Protein AF-A0A2G1BNY6-F1 (afdb_monomer_lite)

InterPro domains:
  IPR002397 Cytochrome P450, B-class [PR00359] (8-23)
  IPR002397 Cytochrome P450, B-class [PR00359] (50-72)
  IPR036396 Cytochrome P450 superfamily [G3DSA:1.10.630.10] (1-100)
  IPR036396 Cytochrome P450 superfamily [SSF48264] (2-99)

Organism: NCBI:txid361581

Foldseek 3Di:
DVVVVCVQQVNDPVCSVLLVVLVCLLVDPPPDPPPDRDPSNVVSVVVNVVVVVVVLVVCLVPPAQHPSVCVNPVDHPDPPPDDDPVRVVVVVCVVVVVPD

Radius of gyration: 16.31 Å; chains: 1; bounding box: 38×22×45 Å

Secondary structure (DSSP, 8-state):
-HHHHHHHTT--HHHHHHHHHHHHHHH--TT--TTPPPHHHHHHHHHHHHHHHHHHHHHHHS--SSHHHHHHHSS-SS---SPPHHHHHHHHHHHHHTT-

Structure (mmCIF, N/CA/C/O backbone):
data_AF-A0A2G1BNY6-F1
#
_entry.id   AF-A0A2G1BNY6-F1
#
loop_
_atom_site.group_PDB
_atom_site.id
_atom_site.type_symbol
_atom_site.label_atom_id
_atom_site.label_alt_id
_atom_site.label_comp_id
_atom_site.label_asym_id
_atom_site.label_entity_id
_atom_site.label_seq_id
_atom_site.pdbx_PDB_ins_code
_atom_site.Cartn_x
_atom_site.Cartn_y
_atom_site.Cartn_z
_atom_site.occupancy
_atom_site.B_iso_or_equiv
_atom_site.auth_seq_id
_atom_site.auth_comp_id
_atom_site.auth_asym_id
_atom_site.auth_atom_id
_atom_site.pdbx_PDB_model_num
ATOM 1 N N . PRO A 1 1 ? 9.755 -7.896 4.017 1.00 58.25 1 PRO A N 1
ATOM 2 C CA . PRO A 1 1 ? 9.539 -6.456 4.324 1.00 58.25 1 PRO A CA 1
ATOM 3 C C . PRO A 1 1 ? 8.354 -5.837 3.560 1.00 58.25 1 PRO A C 1
ATOM 5 O O . PRO A 1 1 ? 7.425 -5.351 4.194 1.00 58.25 1 PRO A O 1
ATOM 8 N N . LEU A 1 2 ? 8.332 -5.917 2.222 1.00 61.25 2 LEU A N 1
ATOM 9 C CA . LEU A 1 2 ? 7.310 -5.262 1.386 1.00 61.25 2 LEU A CA 1
ATOM 10 C C . LEU A 1 2 ? 5.872 -5.767 1.629 1.00 61.25 2 LEU A C 1
ATOM 12 O O . LEU A 1 2 ? 4.935 -4.981 1.629 1.00 61.25 2 LEU A O 1
ATOM 16 N N . LEU A 1 3 ? 5.694 -7.064 1.903 1.00 66.44 3 LEU A N 1
ATOM 17 C CA . LEU A 1 3 ? 4.387 -7.659 2.233 1.00 66.44 3 LEU A CA 1
ATOM 18 C C . LEU A 1 3 ? 3.794 -7.120 3.545 1.00 66.44 3 LEU A C 1
ATOM 20 O O . LEU A 1 3 ? 2.575 -6.989 3.660 1.00 66.44 3 LEU A O 1
ATOM 24 N N . ALA A 1 4 ? 4.650 -6.791 4.518 1.00 70.31 4 ALA A N 1
ATOM 25 C CA . ALA A 1 4 ? 4.225 -6.170 5.770 1.00 70.31 4 ALA A CA 1
ATOM 26 C C . ALA A 1 4 ? 3.760 -4.727 5.522 1.00 70.31 4 ALA A C 1
ATOM 28 O O . ALA A 1 4 ? 2.686 -4.351 5.979 1.00 70.31 4 ALA A O 1
ATOM 29 N N . ILE A 1 5 ? 4.502 -3.967 4.705 1.00 70.12 5 ILE A N 1
ATOM 30 C CA . ILE A 1 5 ? 4.116 -2.610 4.280 1.00 70.12 5 ILE A CA 1
ATOM 31 C C . ILE A 1 5 ? 2.798 -2.647 3.499 1.00 70.12 5 ILE A C 1
ATOM 33 O O . ILE A 1 5 ? 1.888 -1.886 3.797 1.00 70.12 5 ILE A O 1
ATOM 37 N N . ALA A 1 6 ? 2.649 -3.570 2.546 1.00 73.75 6 ALA A N 1
ATOM 38 C CA . ALA A 1 6 ? 1.414 -3.716 1.779 1.00 73.75 6 ALA A CA 1
ATOM 39 C C . ALA A 1 6 ? 0.208 -4.037 2.676 1.00 73.75 6 ALA A C 1
ATOM 41 O O . ALA A 1 6 ? -0.882 -3.526 2.444 1.00 73.75 6 ALA A O 1
ATOM 42 N N . SER A 1 7 ? 0.407 -4.843 3.721 1.00 76.12 7 SER A N 1
ATOM 43 C CA . SER A 1 7 ? -0.644 -5.132 4.702 1.00 76.12 7 SER A CA 1
ATOM 44 C C . SER A 1 7 ? -1.000 -3.895 5.532 1.00 76.12 7 SER A C 1
ATOM 46 O O . SER A 1 7 ? -2.177 -3.609 5.696 1.00 76.12 7 SER A O 1
ATOM 48 N N . LEU A 1 8 ? -0.002 -3.121 5.975 1.00 80.69 8 LEU A N 1
ATOM 49 C CA . LEU A 1 8 ? -0.196 -1.869 6.719 1.00 80.69 8 LEU A CA 1
ATOM 50 C C . LEU A 1 8 ? -0.926 -0.790 5.895 1.00 80.69 8 LEU A C 1
ATOM 52 O O . LEU A 1 8 ? -1.723 -0.020 6.425 1.00 80.69 8 LEU A O 1
ATOM 56 N N . LEU A 1 9 ? -0.671 -0.746 4.586 1.00 81.50 9 LEU A N 1
ATOM 57 C CA . LEU A 1 9 ? -1.365 0.131 3.638 1.00 81.50 9 LEU A CA 1
ATOM 58 C C . LEU A 1 9 ? -2.773 -0.370 3.268 1.00 81.50 9 LEU A C 1
ATOM 60 O O . LEU A 1 9 ? -3.466 0.292 2.502 1.00 81.50 9 LEU A O 1
ATOM 64 N N . GLY A 1 10 ? -3.190 -1.537 3.769 1.00 85.38 10 GLY A N 1
ATOM 65 C CA . GLY A 1 10 ? -4.512 -2.107 3.502 1.00 85.38 10 GLY A CA 1
ATOM 66 C C . GLY A 1 10 ? -4.663 -2.741 2.122 1.00 85.38 10 GLY A C 1
ATOM 67 O O . GLY A 1 10 ? -5.788 -2.960 1.670 1.00 85.38 10 GLY A O 1
ATOM 68 N N . ILE A 1 11 ? 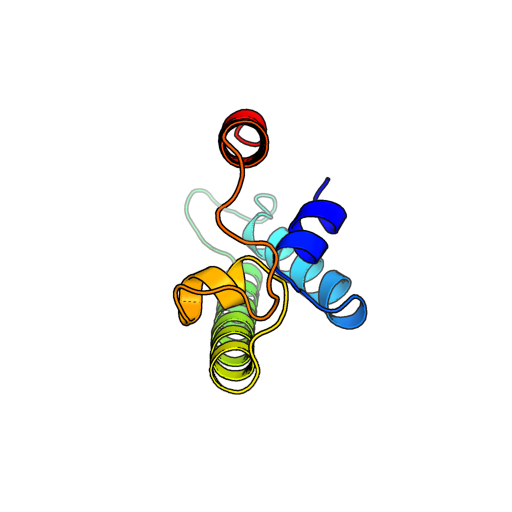-3.556 -3.032 1.434 1.00 87.44 11 ILE A N 1
ATOM 69 C CA . ILE A 1 11 ? -3.569 -3.614 0.090 1.00 87.44 11 ILE A CA 1
ATOM 70 C C . ILE A 1 11 ? -4.024 -5.085 0.167 1.00 87.44 11 ILE A C 1
ATOM 72 O O . ILE A 1 11 ? 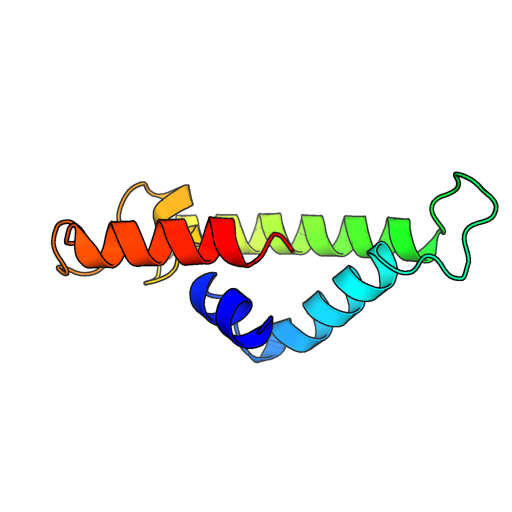-3.386 -5.896 0.869 1.00 87.44 11 ILE A O 1
ATOM 76 N N . PRO A 1 12 ? -5.067 -5.474 -0.594 1.00 87.56 12 PRO A N 1
ATOM 77 C CA . PRO A 1 12 ? -5.569 -6.841 -0.609 1.00 87.56 12 PRO A CA 1
ATOM 78 C C . PRO A 1 12 ? -4.505 -7.845 -1.075 1.00 87.56 12 PRO A C 1
ATOM 80 O O . PRO A 1 12 ? -3.749 -7.535 -1.998 1.00 87.56 12 PRO A O 1
ATOM 83 N N . PRO A 1 13 ? -4.428 -9.058 -0.491 1.00 86.12 13 PRO A N 1
ATOM 84 C CA . PRO A 1 13 ? -3.442 -10.075 -0.866 1.00 86.12 13 PRO A CA 1
ATOM 85 C C . PRO A 1 13 ? -3.359 -10.365 -2.366 1.00 86.12 13 PRO A C 1
ATOM 87 O O . PRO A 1 13 ? -2.254 -10.494 -2.893 1.00 86.12 13 PRO A O 1
ATOM 90 N N . GLN A 1 14 ? -4.504 -10.402 -3.051 1.00 90.06 14 GLN A N 1
ATOM 91 C CA . GLN A 1 14 ? -4.591 -10.652 -4.490 1.00 90.06 14 GLN A CA 1
ATOM 92 C C . GLN A 1 14 ? -3.896 -9.582 -5.349 1.00 90.06 14 GLN A C 1
ATOM 94 O O . GLN A 1 14 ? -3.350 -9.907 -6.400 1.00 90.06 14 GLN A O 1
ATOM 99 N N . ASP A 1 15 ? -3.835 -8.333 -4.881 1.00 90.69 15 ASP A N 1
ATOM 100 C CA . ASP A 1 15 ? -3.292 -7.212 -5.658 1.00 90.69 15 ASP A CA 1
ATOM 101 C C . ASP A 1 15 ? -1.776 -7.052 -5.465 1.00 90.69 15 ASP A C 1
ATOM 103 O O . ASP A 1 15 ? -1.088 -6.403 -6.258 1.00 90.69 15 ASP A O 1
ATOM 107 N N . ARG A 1 16 ? -1.215 -7.685 -4.424 1.00 87.56 16 ARG A N 1
ATOM 108 C CA . ARG A 1 16 ? 0.195 -7.527 -4.026 1.00 87.56 16 ARG A CA 1
ATOM 109 C C . ARG A 1 16 ? 1.167 -7.960 -5.116 1.00 87.56 16 ARG A C 1
ATOM 111 O O . ARG A 1 16 ? 2.175 -7.288 -5.324 1.00 87.56 16 ARG A O 1
ATOM 118 N N . HIS A 1 17 ? 0.869 -9.054 -5.819 1.00 89.06 17 HIS A N 1
ATOM 119 C CA . HIS A 1 17 ? 1.716 -9.545 -6.910 1.00 89.06 17 HIS A CA 1
ATOM 120 C C . HIS A 1 17 ? 1.787 -8.548 -8.070 1.00 89.06 17 HIS A C 1
ATOM 122 O O . HIS A 1 17 ? 2.869 -8.295 -8.599 1.00 89.06 17 HIS A O 1
ATOM 128 N N . GLN A 1 18 ? 0.654 -7.944 -8.428 1.00 89.88 18 GLN A N 1
ATOM 129 C CA . GLN A 1 18 ? 0.586 -6.981 -9.521 1.00 89.88 18 GLN A CA 1
ATOM 130 C C . GLN A 1 18 ? 1.296 -5.669 -9.166 1.00 89.88 18 GLN A C 1
ATOM 132 O O . GLN A 1 18 ? 2.049 -5.129 -9.976 1.00 89.88 18 GLN A O 1
ATOM 137 N N . ILE A 1 19 ? 1.116 -5.188 -7.935 1.00 86.75 19 ILE A N 1
ATOM 138 C CA . ILE A 1 19 ? 1.815 -4.003 -7.428 1.00 86.75 19 ILE A CA 1
ATOM 139 C C . ILE A 1 19 ? 3.324 -4.222 -7.407 1.00 86.75 19 ILE A C 1
ATOM 141 O O . ILE A 1 19 ? 4.078 -3.346 -7.822 1.00 86.75 19 ILE A O 1
ATOM 145 N N . PHE A 1 20 ? 3.770 -5.405 -6.984 1.00 85.38 20 PHE A N 1
ATOM 146 C CA . PHE A 1 20 ? 5.183 -5.759 -7.026 1.00 85.38 20 PHE A CA 1
ATOM 147 C C . PHE A 1 20 ? 5.730 -5.750 -8.457 1.00 85.38 20 PHE A C 1
ATOM 149 O O . PHE A 1 20 ? 6.795 -5.188 -8.696 1.00 85.38 20 PHE A O 1
ATOM 156 N N . ALA A 1 21 ? 4.985 -6.303 -9.418 1.00 87.94 21 ALA A N 1
ATOM 157 C CA . ALA A 1 21 ? 5.379 -6.281 -10.823 1.00 87.94 21 ALA A CA 1
ATOM 158 C C . ALA A 1 21 ? 5.526 -4.847 -11.362 1.00 87.94 21 ALA A C 1
ATOM 160 O O . ALA A 1 21 ? 6.518 -4.548 -12.025 1.00 87.94 21 ALA A O 1
ATOM 161 N N . TRP A 1 22 ? 4.596 -3.942 -11.036 1.00 88.12 22 TRP A N 1
ATOM 162 C CA . TRP A 1 22 ? 4.694 -2.541 -11.451 1.00 88.12 22 TRP A CA 1
ATOM 163 C C . TRP A 1 22 ? 5.855 -1.803 -10.783 1.00 88.12 22 TRP A C 1
ATOM 165 O O . TRP A 1 22 ? 6.591 -1.099 -11.468 1.00 88.12 22 TRP A O 1
ATOM 175 N N . ILE A 1 23 ? 6.054 -1.986 -9.474 1.00 82.88 23 ILE A N 1
ATOM 176 C CA . ILE A 1 23 ? 7.177 -1.382 -8.742 1.00 82.88 23 ILE A CA 1
ATOM 177 C C . ILE A 1 23 ? 8.505 -1.851 -9.335 1.00 82.88 23 ILE A C 1
ATOM 179 O O . ILE A 1 23 ? 9.370 -1.024 -9.605 1.00 82.88 23 ILE A O 1
ATOM 183 N N . ASN A 1 24 ? 8.652 -3.150 -9.601 1.00 83.12 24 ASN A N 1
ATOM 184 C CA . ASN A 1 24 ? 9.864 -3.676 -10.220 1.00 83.12 24 ASN A CA 1
ATOM 185 C C . ASN A 1 24 ? 10.066 -3.113 -11.624 1.00 83.12 24 ASN A C 1
ATOM 187 O O . ASN A 1 24 ? 11.169 -2.696 -11.929 1.00 83.12 24 ASN A O 1
ATOM 191 N N . ALA A 1 25 ? 9.021 -3.026 -12.450 1.00 82.19 25 ALA A N 1
ATOM 192 C CA . ALA A 1 25 ? 9.126 -2.456 -13.794 1.00 82.19 25 ALA A CA 1
ATOM 193 C C . ALA A 1 25 ? 9.486 -0.957 -13.792 1.00 82.19 25 ALA A C 1
ATOM 195 O O . ALA A 1 25 ? 10.144 -0.474 -14.711 1.00 82.19 25 ALA A O 1
ATOM 196 N N . VAL A 1 26 ? 9.067 -0.207 -12.768 1.00 76.88 26 VAL A N 1
ATOM 197 C CA . VAL A 1 26 ? 9.441 1.205 -12.574 1.00 76.88 26 VAL A CA 1
ATOM 198 C C . VAL A 1 26 ? 10.877 1.342 -12.067 1.00 76.88 26 VAL A C 1
ATOM 200 O O . VAL A 1 26 ? 11.601 2.244 -12.489 1.00 76.88 26 VAL A O 1
ATOM 203 N N . LEU A 1 27 ? 11.276 0.472 -11.140 1.00 74.62 27 LEU A N 1
ATOM 204 C CA . LEU A 1 27 ? 12.608 0.463 -10.546 1.00 74.62 27 LEU A CA 1
ATOM 205 C C . LEU A 1 27 ? 13.641 -0.238 -11.422 1.00 74.62 27 LEU A C 1
ATOM 207 O O . LEU A 1 27 ? 14.820 -0.144 -11.109 1.00 74.62 27 LEU A O 1
ATOM 211 N N . ASP A 1 28 ? 13.243 -0.923 -12.492 1.00 69.62 28 ASP A N 1
ATOM 212 C CA . ASP A 1 28 ? 14.186 -1.610 -13.358 1.00 69.62 28 ASP A CA 1
ATOM 213 C C . ASP A 1 28 ? 15.095 -0.587 -14.056 1.00 69.62 28 ASP A C 1
ATOM 215 O O . ASP A 1 28 ? 14.669 0.255 -14.851 1.00 69.62 28 ASP A O 1
ATOM 219 N N . TYR A 1 29 ? 16.373 -0.610 -13.681 1.00 56.97 29 TYR A N 1
ATOM 220 C CA . TYR A 1 29 ? 17.422 0.219 -14.268 1.00 56.97 29 TYR A CA 1
ATOM 221 C C . TYR A 1 29 ? 18.093 -0.477 -15.460 1.00 56.97 29 TYR A C 1
ATOM 223 O O . TYR A 1 29 ? 18.852 0.186 -16.163 1.00 56.97 29 TYR A O 1
ATOM 231 N N . ALA A 1 30 ? 17.835 -1.772 -15.693 1.00 54.75 30 ALA A N 1
ATOM 232 C CA . ALA A 1 30 ? 18.608 -2.592 -16.626 1.00 54.75 30 ALA A CA 1
ATOM 233 C C . ALA A 1 30 ? 18.467 -2.164 -18.098 1.00 54.75 30 ALA A C 1
ATOM 235 O O . ALA A 1 30 ? 19.412 -2.334 -18.860 1.00 54.75 30 ALA A O 1
ATOM 236 N N . ASP A 1 31 ? 17.342 -1.547 -18.473 1.00 51.91 31 ASP A N 1
ATOM 237 C CA . ASP A 1 31 ? 17.073 -1.082 -19.845 1.00 51.91 31 ASP A CA 1
ATOM 238 C C . ASP A 1 31 ? 17.298 0.430 -20.046 1.00 51.91 31 ASP A C 1
ATOM 240 O O . ASP A 1 31 ? 17.001 0.983 -21.108 1.00 51.91 31 ASP A O 1
ATOM 244 N N . ARG A 1 32 ? 17.820 1.142 -19.036 1.00 53.72 32 ARG A N 1
ATOM 245 C CA . ARG A 1 32 ? 18.068 2.584 -19.157 1.00 53.72 32 ARG A CA 1
ATOM 246 C C . ARG A 1 32 ? 19.379 2.851 -19.886 1.00 53.72 32 ARG A C 1
ATOM 248 O O . ARG A 1 32 ? 20.448 2.855 -19.277 1.00 53.72 32 ARG A O 1
ATOM 255 N N . GLN A 1 33 ? 19.290 3.216 -21.166 1.00 55.97 33 GLN A N 1
ATOM 256 C CA . GLN A 1 33 ? 20.253 4.184 -21.692 1.00 55.97 33 GLN A CA 1
ATOM 257 C C . GLN A 1 33 ? 20.143 5.454 -20.837 1.00 55.97 33 GLN A C 1
ATOM 259 O O . GLN A 1 33 ? 19.043 5.866 -20.466 1.00 55.97 33 GLN A O 1
ATOM 264 N N . LEU A 1 34 ? 21.294 5.996 -20.433 1.00 50.75 34 LEU A N 1
ATOM 265 C CA . LEU A 1 34 ? 21.443 7.079 -19.455 1.00 50.75 34 LEU A CA 1
ATOM 266 C C . LEU A 1 34 ? 20.325 8.136 -19.561 1.00 50.75 34 LEU A C 1
ATOM 268 O O . LEU A 1 34 ? 20.344 8.979 -20.450 1.00 50.75 34 LEU A O 1
ATOM 272 N N . GLY A 1 35 ? 19.376 8.105 -18.618 1.00 54.66 35 GLY A N 1
ATOM 273 C CA . GLY A 1 35 ? 18.356 9.145 -18.442 1.00 54.66 35 GLY A CA 1
ATOM 274 C C . GLY A 1 35 ? 16.962 8.864 -19.016 1.00 54.66 35 GLY A C 1
ATOM 275 O O . GLY A 1 35 ? 16.054 9.637 -18.719 1.00 54.66 35 GLY A O 1
ATOM 276 N N . GLU A 1 36 ? 16.740 7.777 -19.759 1.00 58.91 36 GLU A N 1
ATOM 277 C CA . GLU A 1 36 ? 15.425 7.500 -20.360 1.00 58.91 36 GLU A CA 1
ATOM 278 C C . GLU A 1 36 ? 14.586 6.510 -19.536 1.00 58.91 36 GLU A C 1
ATOM 280 O O . GLU A 1 36 ? 15.091 5.551 -18.958 1.00 58.91 36 GLU A O 1
ATOM 285 N N . THR A 1 37 ? 13.277 6.761 -19.448 1.00 64.19 37 THR A N 1
ATOM 286 C CA . THR A 1 37 ? 12.308 5.823 -18.859 1.00 64.19 37 THR A CA 1
ATOM 287 C C . THR A 1 37 ? 11.831 4.886 -19.962 1.00 64.19 37 THR A C 1
ATOM 289 O O . THR A 1 37 ? 11.329 5.367 -20.976 1.00 64.19 37 THR A O 1
ATOM 292 N N . SER A 1 38 ? 11.958 3.567 -19.781 1.00 76.25 38 SER A N 1
ATOM 293 C CA . SER A 1 38 ? 11.462 2.614 -20.782 1.00 76.25 38 SER A CA 1
ATOM 294 C C . SER A 1 38 ? 9.942 2.749 -20.958 1.00 76.25 38 SER A C 1
ATOM 296 O O . SER A 1 38 ? 9.222 3.116 -20.021 1.00 76.25 38 SER A O 1
ATOM 298 N N . GLN A 1 39 ? 9.425 2.408 -22.142 1.00 79.31 39 GLN A N 1
ATOM 299 C CA . GLN A 1 39 ? 7.977 2.389 -22.385 1.00 79.31 39 GLN A CA 1
ATOM 300 C C . GLN A 1 39 ? 7.249 1.489 -21.370 1.00 79.31 39 GLN A C 1
ATOM 302 O O . GLN A 1 39 ? 6.173 1.844 -20.887 1.00 79.31 39 GLN A O 1
ATOM 307 N N . THR A 1 40 ? 7.868 0.371 -20.991 1.00 80.19 40 THR A N 1
ATOM 308 C CA . THR A 1 40 ? 7.370 -0.566 -19.977 1.00 80.19 40 THR A CA 1
ATOM 309 C C . THR A 1 40 ? 7.274 0.089 -18.600 1.00 80.19 40 THR A C 1
ATOM 311 O O . THR A 1 40 ? 6.244 -0.014 -17.935 1.00 80.19 40 THR A O 1
ATOM 314 N N . SER A 1 41 ? 8.306 0.825 -18.185 1.00 81.31 41 SER A N 1
ATOM 315 C CA . SER A 1 41 ? 8.337 1.543 -16.906 1.00 81.31 41 SER A CA 1
ATOM 316 C C . SER A 1 41 ? 7.290 2.660 -16.867 1.00 81.31 41 SER A C 1
ATOM 318 O O . SER A 1 41 ? 6.589 2.825 -15.867 1.00 81.31 41 SER A O 1
ATOM 320 N N . ALA A 1 42 ? 7.119 3.391 -17.974 1.00 83.38 42 ALA A N 1
ATOM 321 C CA . ALA A 1 42 ? 6.092 4.422 -18.093 1.00 83.38 42 ALA A CA 1
ATOM 322 C C . ALA A 1 42 ? 4.676 3.827 -18.001 1.00 83.38 42 ALA A C 1
ATOM 324 O O . ALA A 1 42 ? 3.835 4.335 -17.259 1.00 83.38 42 ALA A O 1
ATOM 325 N N . GLN A 1 43 ? 4.413 2.720 -18.699 1.00 86.56 43 GLN A N 1
ATOM 326 C CA . GLN A 1 43 ? 3.126 2.024 -18.637 1.00 86.56 43 GLN A CA 1
ATOM 327 C C . GLN A 1 43 ? 2.840 1.449 -17.246 1.00 86.56 43 GLN A C 1
ATOM 329 O O . GLN A 1 43 ? 1.723 1.589 -16.749 1.00 86.56 43 GLN A O 1
ATOM 334 N N . ALA A 1 44 ? 3.839 0.847 -16.598 1.00 85.88 44 ALA A N 1
ATOM 335 C CA . ALA A 1 44 ? 3.717 0.343 -15.234 1.00 85.88 44 ALA A CA 1
ATOM 336 C C . ALA A 1 44 ? 3.384 1.468 -14.242 1.00 85.88 44 ALA A C 1
ATOM 338 O O . ALA A 1 44 ? 2.487 1.306 -13.416 1.00 85.88 44 ALA A O 1
ATOM 339 N N . MET A 1 45 ? 4.028 2.633 -14.374 1.00 83.62 45 MET A N 1
ATOM 340 C CA . MET A 1 45 ? 3.722 3.808 -13.556 1.00 83.62 45 MET A CA 1
ATOM 341 C C . MET A 1 45 ? 2.277 4.284 -13.753 1.00 83.62 45 MET A C 1
ATOM 343 O O . MET A 1 45 ? 1.569 4.523 -12.777 1.00 83.62 45 MET A O 1
ATOM 347 N N . GLN A 1 46 ? 1.809 4.382 -15.002 1.00 88.50 46 GLN A N 1
ATOM 348 C CA . GLN A 1 46 ? 0.427 4.779 -15.302 1.00 88.50 46 GLN A CA 1
ATOM 349 C C . GLN A 1 46 ? -0.592 3.814 -14.680 1.00 88.50 46 GLN A C 1
ATOM 351 O O . GLN A 1 46 ? -1.564 4.245 -14.057 1.00 88.50 46 GLN A O 1
ATOM 356 N N . GLN A 1 47 ? -0.354 2.505 -14.796 1.00 91.31 47 GLN A N 1
ATOM 357 C CA . GLN A 1 47 ? -1.227 1.482 -14.214 1.00 91.31 47 GLN A CA 1
ATOM 358 C C . GLN A 1 47 ? -1.218 1.522 -12.681 1.00 91.31 47 GLN A C 1
ATOM 360 O O . GLN A 1 47 ? -2.281 1.444 -12.060 1.00 91.31 47 GLN A O 1
ATOM 365 N N . PHE A 1 48 ? -0.043 1.708 -12.074 1.00 87.19 48 PHE A N 1
ATOM 366 C CA . PHE A 1 48 ? 0.101 1.836 -10.628 1.00 87.19 48 PHE A CA 1
ATOM 367 C C . PHE A 1 48 ? -0.640 3.065 -10.087 1.00 87.19 48 PHE A C 1
ATOM 369 O O . PHE A 1 48 ? -1.389 2.952 -9.116 1.00 87.19 48 PHE A O 1
ATOM 376 N N . MET A 1 49 ? -0.523 4.216 -10.757 1.00 86.31 49 MET A N 1
ATOM 377 C CA . MET A 1 49 ? -1.256 5.434 -10.392 1.00 86.31 49 MET A CA 1
ATOM 378 C C . MET A 1 49 ? -2.772 5.244 -10.525 1.00 86.31 49 MET A C 1
ATOM 380 O O . MET A 1 49 ? -3.522 5.560 -9.601 1.00 86.31 49 MET A O 1
ATOM 384 N N . ALA A 1 50 ? -3.240 4.656 -11.629 1.00 91.88 50 ALA A N 1
ATOM 385 C CA . ALA A 1 50 ? -4.660 4.364 -11.830 1.00 91.88 50 ALA A CA 1
ATOM 386 C C . ALA A 1 50 ? -5.221 3.388 -10.778 1.00 91.88 50 ALA A C 1
ATOM 388 O O . ALA A 1 50 ? -6.372 3.511 -10.350 1.00 91.88 50 ALA A O 1
ATOM 389 N N . TYR A 1 51 ? -4.42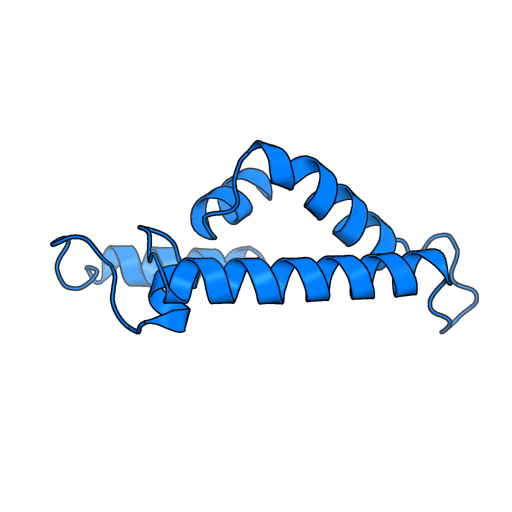8 2.407 -10.341 1.00 92.62 51 TYR A N 1
ATOM 390 C CA . TYR A 1 51 ? -4.775 1.561 -9.200 1.00 92.62 51 TYR A CA 1
ATOM 391 C C . TYR A 1 51 ? -4.865 2.380 -7.905 1.00 92.62 51 TYR A C 1
ATOM 393 O O . TYR A 1 51 ? -5.892 2.319 -7.233 1.00 92.62 51 TYR A O 1
ATOM 401 N N . GLY A 1 52 ? -3.847 3.189 -7.595 1.00 88.25 52 GLY A N 1
ATOM 402 C CA . GLY A 1 52 ? -3.802 4.013 -6.386 1.00 88.25 52 GLY A CA 1
ATOM 403 C C . GLY A 1 52 ? -5.010 4.942 -6.253 1.00 88.25 52 GLY A C 1
ATOM 404 O O . GLY A 1 52 ? -5.634 4.981 -5.196 1.00 88.25 52 GLY A O 1
ATOM 405 N N . HIS A 1 53 ? -5.411 5.608 -7.339 1.00 88.81 53 HIS A N 1
ATOM 406 C CA . HIS A 1 53 ? -6.609 6.453 -7.354 1.00 88.81 53 HIS A CA 1
ATOM 407 C C . HIS A 1 53 ? -7.886 5.680 -7.008 1.00 88.81 53 HIS A C 1
ATOM 409 O O . HIS A 1 53 ? -8.667 6.126 -6.169 1.00 88.81 53 HIS A O 1
ATOM 415 N N . ARG A 1 54 ? -8.088 4.505 -7.616 1.00 92.75 54 ARG A N 1
ATOM 416 C CA . ARG A 1 54 ? -9.259 3.658 -7.335 1.00 92.75 54 ARG A CA 1
ATOM 417 C C . ARG A 1 54 ? -9.247 3.130 -5.905 1.00 92.75 54 ARG A C 1
ATOM 419 O O . ARG A 1 54 ? -10.292 3.089 -5.267 1.00 92.75 54 ARG A O 1
ATOM 426 N N . PHE A 1 55 ? -8.076 2.751 -5.403 1.00 90.75 55 PHE A N 1
ATOM 427 C CA . PHE A 1 55 ? -7.913 2.249 -4.043 1.00 90.75 55 PHE A CA 1
ATOM 428 C C . PHE A 1 55 ? -8.230 3.327 -2.998 1.00 90.75 55 PHE A C 1
ATOM 430 O O . PHE A 1 55 ? -8.998 3.085 -2.069 1.00 90.75 55 PHE A O 1
ATOM 437 N N . VAL A 1 56 ? -7.705 4.539 -3.191 1.00 86.75 56 VAL A N 1
ATOM 438 C CA . VAL A 1 56 ? -7.989 5.706 -2.343 1.00 86.75 56 VAL A CA 1
ATOM 439 C C . VAL A 1 56 ? -9.478 6.042 -2.341 1.00 86.75 56 VAL A C 1
ATOM 441 O O . VAL A 1 56 ? -10.050 6.245 -1.274 1.00 86.75 56 VAL A O 1
ATOM 444 N N . GLU A 1 57 ? -10.125 6.062 -3.508 1.00 90.00 57 GLU A N 1
ATOM 445 C CA . GLU A 1 57 ? -11.561 6.342 -3.595 1.00 90.00 57 GLU A CA 1
ATOM 446 C C . GLU A 1 57 ? -12.392 5.252 -2.907 1.00 90.00 57 GLU A C 1
ATOM 448 O O . GLU A 1 57 ? -13.298 5.557 -2.136 1.00 90.00 57 GLU A O 1
ATOM 453 N N . ALA A 1 58 ? -12.033 3.977 -3.085 1.00 89.25 58 ALA A N 1
ATOM 454 C CA . ALA A 1 58 ? -12.686 2.879 -2.378 1.00 89.25 58 ALA A CA 1
ATOM 455 C C . ALA A 1 58 ? -12.573 3.028 -0.850 1.00 89.25 58 ALA A C 1
ATOM 457 O O . ALA A 1 58 ? -13.555 2.797 -0.147 1.00 89.25 58 ALA A O 1
ATOM 458 N N . ARG A 1 59 ? -11.416 3.467 -0.331 1.00 85.19 59 ARG A N 1
ATOM 459 C CA . ARG A 1 59 ? -11.225 3.741 1.105 1.00 85.19 59 ARG A CA 1
ATOM 460 C C . ARG A 1 59 ? -11.922 4.999 1.600 1.00 85.19 59 ARG A C 1
ATOM 462 O O . ARG A 1 59 ? -12.277 5.049 2.769 1.00 85.19 59 ARG A O 1
ATOM 469 N N . ARG A 1 60 ? -12.182 5.986 0.740 1.00 85.12 60 ARG A N 1
ATOM 470 C CA . ARG A 1 60 ? -13.044 7.125 1.096 1.00 85.12 60 ARG A CA 1
ATOM 471 C C . ARG A 1 60 ? -14.493 6.697 1.304 1.00 85.12 60 ARG A C 1
ATOM 473 O O . ARG A 1 60 ? -15.133 7.180 2.228 1.00 85.12 60 ARG A O 1
ATOM 480 N N . GLN A 1 61 ? -14.994 5.796 0.459 1.00 87.56 61 GLN A N 1
ATOM 481 C CA . GLN A 1 61 ? -16.372 5.300 0.540 1.00 87.56 61 GLN A CA 1
ATOM 482 C C . GLN A 1 61 ? -16.550 4.246 1.645 1.00 87.56 61 GLN A C 1
ATOM 484 O O . GLN A 1 61 ? -17.592 4.193 2.292 1.00 87.56 61 GLN A O 1
ATOM 489 N N . ALA A 1 62 ? -15.532 3.409 1.864 1.00 87.31 62 ALA A N 1
ATOM 490 C CA . ALA A 1 62 ? -15.513 2.363 2.883 1.00 87.31 62 ALA A CA 1
ATOM 491 C C . ALA A 1 62 ? -14.129 2.302 3.567 1.00 87.31 62 ALA A C 1
ATOM 493 O O . ALA A 1 62 ? -13.273 1.501 3.160 1.00 87.31 62 ALA A O 1
ATOM 494 N N . PRO A 1 63 ? -13.888 3.152 4.585 1.00 85.12 63 PRO A N 1
ATOM 495 C CA . PRO A 1 63 ? -12.620 3.177 5.313 1.00 85.12 63 PRO A CA 1
ATOM 496 C C . PRO A 1 63 ? -12.418 1.883 6.107 1.00 85.12 63 PRO A C 1
ATOM 498 O O . PRO A 1 63 ? -13.357 1.389 6.732 1.00 85.12 63 PRO A O 1
ATOM 501 N N . GLY A 1 64 ? -11.196 1.348 6.085 1.00 83.00 64 GLY A N 1
ATOM 502 C CA . GLY A 1 64 ? -10.770 0.196 6.881 1.00 83.00 64 GLY A CA 1
ATOM 503 C C . GLY A 1 64 ? -9.765 0.572 7.973 1.00 83.00 64 GLY A C 1
ATOM 504 O O . GLY A 1 64 ? -9.492 1.745 8.222 1.00 83.00 64 GLY A O 1
ATOM 505 N N . GLU A 1 65 ? -9.170 -0.440 8.598 1.00 82.06 65 GLU A N 1
ATOM 506 C CA . GLU 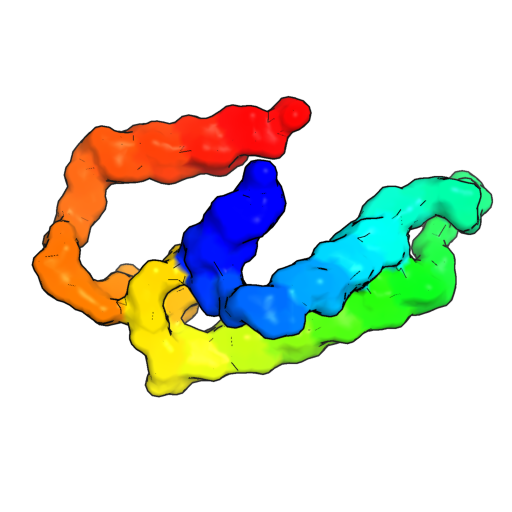A 1 65 ? -8.109 -0.282 9.603 1.00 82.06 65 GLU A CA 1
ATOM 507 C C . GLU A 1 65 ? -6.718 -0.230 8.954 1.00 82.06 65 GLU A C 1
ATOM 509 O O . GLU A 1 65 ? -5.843 -1.057 9.210 1.00 82.06 65 GLU A O 1
ATOM 514 N N . ASP A 1 66 ? -6.514 0.717 8.042 1.00 84.56 66 ASP A N 1
ATOM 515 C CA . ASP A 1 66 ? -5.246 0.862 7.330 1.00 84.56 66 ASP A CA 1
ATOM 516 C C . ASP A 1 66 ? -4.781 2.318 7.239 1.00 84.56 66 ASP A C 1
ATOM 518 O O . ASP A 1 66 ? -5.548 3.269 7.407 1.00 84.56 66 ASP A O 1
ATOM 522 N N . VAL A 1 67 ? -3.483 2.500 6.974 1.00 81.75 67 VAL A N 1
ATOM 523 C CA . VAL A 1 67 ? -2.859 3.833 6.914 1.00 81.75 67 VAL A CA 1
ATOM 524 C C . VAL A 1 67 ? -3.473 4.701 5.814 1.00 81.75 67 VAL A C 1
ATOM 526 O O . VAL A 1 67 ? -3.528 5.921 5.957 1.00 81.75 67 VAL A O 1
ATOM 529 N N . ILE A 1 68 ? -3.958 4.099 4.726 1.00 84.44 68 ILE A N 1
ATOM 530 C CA . ILE A 1 68 ? -4.592 4.848 3.638 1.00 84.44 68 ILE A CA 1
ATOM 531 C C . ILE A 1 68 ? -5.965 5.362 4.073 1.00 84.44 68 ILE A C 1
ATOM 533 O O . ILE A 1 68 ? -6.284 6.515 3.810 1.00 84.44 68 ILE A O 1
ATOM 537 N N . SER A 1 69 ? -6.733 4.566 4.808 1.00 83.12 69 SER A N 1
ATOM 538 C CA . SER A 1 69 ? -8.015 4.953 5.402 1.00 83.12 69 SER A CA 1
ATOM 539 C C . SER A 1 69 ? -7.844 6.100 6.398 1.00 83.12 69 SER A C 1
ATOM 541 O O . SER A 1 69 ? -8.562 7.098 6.307 1.00 83.12 69 SER A O 1
ATOM 543 N N . LEU A 1 70 ? -6.818 6.025 7.253 1.00 80.56 70 LEU A N 1
ATOM 544 C CA . LEU A 1 70 ? -6.430 7.130 8.133 1.00 80.56 70 LEU A CA 1
ATOM 545 C C . LEU A 1 70 ? -6.058 8.387 7.335 1.00 80.56 70 LEU A C 1
ATOM 547 O O . LEU A 1 70 ? -6.499 9.483 7.664 1.00 80.56 70 LEU A O 1
ATOM 551 N N . ALA A 1 71 ? -5.262 8.250 6.274 1.00 78.38 71 ALA A N 1
ATOM 552 C CA . ALA A 1 71 ? -4.815 9.389 5.475 1.00 78.38 71 ALA A CA 1
ATOM 553 C C . ALA A 1 71 ? -5.958 10.076 4.709 1.00 78.38 71 ALA A C 1
ATOM 555 O O . ALA A 1 71 ? -5.918 11.290 4.514 1.00 78.38 71 ALA A O 1
ATOM 556 N N . VAL A 1 72 ? -6.962 9.320 4.250 1.00 82.31 72 VAL A N 1
ATOM 557 C CA . VAL A 1 72 ? -8.066 9.871 3.445 1.00 82.31 72 VAL A CA 1
ATOM 558 C C . VAL A 1 72 ? -9.215 10.416 4.283 1.00 82.31 72 VAL A C 1
ATOM 560 O O . VAL A 1 72 ? -9.900 11.321 3.812 1.00 82.31 72 VAL A O 1
ATOM 563 N N . THR A 1 73 ? -9.434 9.888 5.489 1.00 75.81 73 THR A N 1
ATOM 564 C CA . THR A 1 73 ? -10.529 10.324 6.374 1.00 75.81 73 THR A CA 1
ATOM 565 C C . THR A 1 73 ? -10.061 11.193 7.541 1.00 75.81 73 THR A C 1
ATOM 567 O O . THR A 1 73 ? -10.849 11.971 8.066 1.00 75.81 73 THR A O 1
ATOM 570 N N . GLY A 1 74 ? -8.787 11.096 7.933 1.00 69.25 74 GLY A N 1
ATOM 571 C CA . GLY A 1 74 ? -8.255 11.707 9.152 1.00 69.25 74 GLY A CA 1
ATOM 572 C C . GLY A 1 74 ? -8.557 10.914 10.428 1.00 69.25 74 GLY A C 1
ATOM 573 O O . GLY A 1 74 ? -8.101 11.312 11.499 1.00 69.25 74 GLY A O 1
ATOM 574 N N . GLU A 1 75 ? -9.282 9.797 10.331 1.00 61.47 75 GLU A N 1
ATOM 575 C CA . GLU A 1 75 ? -9.725 8.973 11.458 1.00 61.47 75 GLU A CA 1
ATOM 576 C C . GLU A 1 75 ? -9.546 7.476 11.128 1.00 61.47 75 GLU A C 1
ATOM 578 O O . GLU A 1 75 ? -9.475 7.073 9.970 1.00 61.47 75 GLU A O 1
ATOM 583 N N . LEU A 1 76 ? -9.417 6.621 12.143 1.00 61.69 76 LEU A N 1
ATOM 584 C CA . LEU A 1 76 ? -9.464 5.165 11.965 1.00 61.69 76 LEU A CA 1
ATOM 585 C C . LEU A 1 76 ? -10.851 4.691 12.388 1.00 61.69 76 LEU A C 1
ATOM 587 O O . LEU A 1 76 ? -11.313 5.041 13.473 1.00 61.69 76 LEU A O 1
ATOM 591 N N . ASN A 1 77 ? -11.502 3.891 11.544 1.00 59.62 77 ASN A N 1
ATOM 592 C CA . ASN A 1 77 ? -12.772 3.252 11.881 1.00 59.62 77 ASN A CA 1
ATOM 593 C C . ASN A 1 77 ? -12.531 2.037 12.792 1.00 59.62 77 ASN A C 1
ATOM 595 O O . ASN A 1 77 ? -12.698 0.907 12.357 1.00 59.62 77 ASN A O 1
ATOM 599 N N . ASP A 1 78 ? -12.120 2.287 14.035 1.00 55.78 78 ASP A N 1
ATOM 600 C CA . ASP A 1 78 ? -12.384 1.462 15.224 1.00 55.78 78 ASP A CA 1
ATOM 601 C C . ASP A 1 78 ? -11.913 2.249 16.464 1.00 55.78 78 ASP A C 1
ATOM 603 O O . ASP A 1 78 ? -10.948 3.014 16.412 1.00 55.78 78 ASP A O 1
ATOM 607 N N . GLY A 1 79 ? -12.598 2.073 17.591 1.00 51.91 79 GLY A N 1
ATOM 608 C CA . GLY A 1 79 ? -12.379 2.697 18.893 1.00 51.91 79 GLY A CA 1
ATOM 609 C C . GLY A 1 79 ? -11.059 2.346 19.593 1.00 51.91 79 GLY A C 1
ATOM 610 O O . GLY A 1 79 ? -11.055 2.138 20.804 1.00 51.91 79 GLY A O 1
ATOM 611 N N . LEU A 1 80 ? -9.929 2.348 18.884 1.00 46.75 80 LEU A N 1
ATOM 612 C CA . LEU A 1 80 ? -8.587 2.152 19.448 1.00 46.75 80 LEU A CA 1
ATOM 613 C C . LEU A 1 80 ? -8.057 3.370 20.228 1.00 46.75 80 LEU A C 1
ATOM 615 O O . LEU A 1 80 ? -7.013 3.291 20.873 1.00 46.75 80 LEU A O 1
ATOM 619 N N . GLY A 1 81 ? -8.784 4.492 20.232 1.00 53.00 81 GLY A N 1
ATOM 620 C CA . GLY A 1 81 ? -8.335 5.718 20.891 1.00 53.00 81 GLY A CA 1
ATOM 621 C C . GLY A 1 81 ? -7.048 6.283 20.271 1.00 53.00 81 GLY A C 1
ATOM 622 O O . GLY A 1 81 ? -6.530 5.790 19.272 1.00 53.00 81 GLY A O 1
ATOM 623 N N . ARG A 1 82 ? -6.532 7.386 20.831 1.00 52.72 82 ARG A N 1
ATOM 624 C CA . ARG A 1 82 ? -5.287 8.006 20.340 1.00 52.72 82 ARG A CA 1
ATOM 625 C C . ARG A 1 82 ? -4.137 7.011 20.473 1.00 52.72 82 ARG A C 1
ATOM 627 O O . ARG A 1 82 ? -3.915 6.507 21.571 1.00 52.72 82 ARG A O 1
ATOM 634 N N . LEU A 1 83 ? -3.371 6.839 19.392 1.00 59.03 83 LEU A N 1
ATOM 635 C CA . LEU A 1 83 ? -2.130 6.063 19.402 1.00 59.03 83 LEU A CA 1
ATOM 636 C C . LEU A 1 83 ? -1.280 6.471 20.604 1.00 59.03 83 LEU A C 1
ATOM 638 O O . LEU A 1 83 ? -1.025 7.661 20.829 1.00 59.03 83 LEU A O 1
ATOM 642 N N . SER A 1 84 ? -0.836 5.484 21.366 1.00 67.25 84 SER A N 1
ATOM 643 C CA . SER A 1 84 ? 0.085 5.691 22.470 1.00 67.25 84 SER A CA 1
ATOM 644 C C . SER A 1 84 ? 1.411 6.253 21.955 1.00 67.25 84 SER A C 1
ATOM 646 O O . SER A 1 84 ? 1.785 6.090 20.789 1.00 67.25 84 SER A O 1
ATOM 648 N N . ALA A 1 85 ?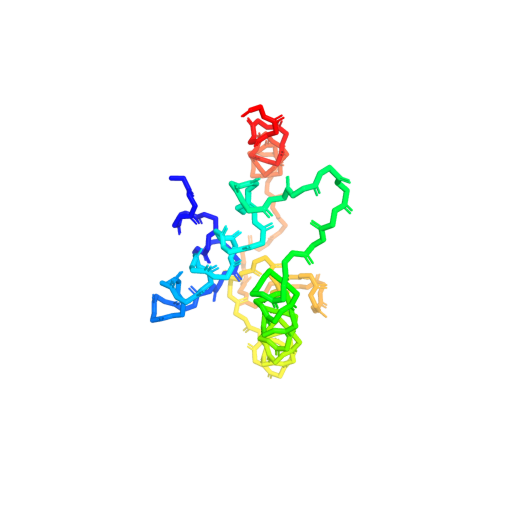 2.170 6.905 22.836 1.00 63.69 85 ALA A N 1
ATOM 649 C CA . ALA A 1 85 ? 3.493 7.422 22.487 1.00 63.69 85 ALA A CA 1
ATOM 650 C C . ALA A 1 85 ? 4.419 6.326 21.918 1.00 63.69 85 ALA A C 1
ATOM 652 O O . ALA A 1 85 ? 5.261 6.615 21.074 1.00 63.69 85 ALA A O 1
ATOM 653 N N . VAL A 1 86 ? 4.230 5.066 22.331 1.00 62.28 86 VAL A N 1
ATOM 654 C CA . VAL A 1 86 ? 5.000 3.911 21.848 1.00 62.28 86 VAL A CA 1
ATOM 655 C C . VAL A 1 86 ? 4.637 3.560 20.406 1.00 62.28 86 VAL A C 1
ATOM 657 O O . VAL A 1 86 ? 5.532 3.365 19.589 1.00 62.28 86 VAL A O 1
ATOM 660 N N . GLU A 1 87 ? 3.351 3.537 20.062 1.00 66.31 87 GLU A N 1
ATOM 661 C CA . GLU A 1 87 ? 2.894 3.241 18.696 1.00 66.31 87 GLU A CA 1
ATOM 662 C C . GLU A 1 87 ? 3.299 4.346 17.718 1.00 66.31 87 GLU A C 1
ATOM 664 O O . GLU A 1 87 ? 3.763 4.063 16.614 1.00 66.31 87 GLU A O 1
ATOM 669 N N . GLN A 1 88 ? 3.227 5.608 18.150 1.00 66.88 88 GLN A N 1
ATOM 670 C CA . GLN A 1 88 ? 3.738 6.740 17.373 1.00 66.88 88 GLN A CA 1
ATOM 671 C C . GLN A 1 88 ? 5.252 6.619 17.135 1.00 66.88 88 GLN A C 1
ATOM 673 O O . GLN A 1 88 ? 5.736 6.863 16.028 1.00 66.88 88 GLN A O 1
ATOM 678 N N . TRP A 1 89 ? 6.006 6.193 18.153 1.00 63.75 89 TRP A N 1
ATOM 679 C CA . TRP A 1 89 ? 7.456 6.008 18.070 1.00 63.75 89 TRP A CA 1
ATOM 680 C C . TRP A 1 89 ? 7.855 4.814 17.188 1.00 63.75 89 TRP A C 1
ATOM 682 O O . TRP A 1 89 ? 8.856 4.879 16.468 1.00 63.75 89 TRP A O 1
ATOM 692 N N . MET A 1 90 ? 7.051 3.746 17.188 1.00 66.19 90 MET A N 1
ATOM 693 C CA . MET A 1 90 ? 7.194 2.607 16.277 1.00 66.19 90 MET A CA 1
ATOM 694 C C . MET A 1 90 ? 6.886 3.001 14.831 1.00 66.19 90 MET A C 1
ATOM 696 O O . MET A 1 90 ? 7.664 2.661 13.942 1.00 66.19 90 MET A O 1
ATOM 700 N N . GLY A 1 91 ? 5.822 3.777 14.594 1.00 63.78 91 GLY A N 1
ATOM 701 C CA . GLY A 1 91 ? 5.504 4.327 13.273 1.00 63.78 91 GLY A CA 1
ATOM 702 C C . GLY A 1 91 ? 6.627 5.215 12.730 1.00 63.78 91 GLY A C 1
ATOM 703 O O . GLY A 1 91 ? 7.067 5.035 11.596 1.00 63.78 91 GLY A O 1
ATOM 704 N N . PHE A 1 92 ? 7.167 6.106 13.567 1.00 68.56 92 PHE A N 1
ATOM 705 C CA . PHE A 1 92 ? 8.317 6.943 13.219 1.00 68.56 92 PHE A CA 1
ATOM 706 C C . PHE A 1 92 ? 9.566 6.115 12.872 1.00 68.56 92 PHE A C 1
ATOM 708 O O . PHE A 1 92 ? 10.173 6.334 11.825 1.00 68.56 92 PHE A O 1
ATOM 715 N N . ASN A 1 93 ? 9.939 5.131 13.701 1.00 63.03 93 ASN A N 1
ATOM 716 C CA . ASN A 1 93 ? 11.096 4.269 13.422 1.00 63.03 93 ASN A CA 1
ATOM 717 C C . ASN A 1 93 ? 10.904 3.408 12.178 1.00 63.03 93 ASN A C 1
ATOM 719 O O . ASN A 1 93 ? 11.865 3.161 11.458 1.00 63.03 93 ASN A O 1
ATOM 723 N N . PHE A 1 94 ? 9.683 2.959 11.908 1.00 65.75 94 PHE A N 1
ATOM 724 C CA . PHE A 1 94 ? 9.393 2.176 10.718 1.00 65.75 94 PHE A CA 1
ATOM 725 C C . PHE A 1 94 ? 9.584 3.004 9.440 1.00 65.75 94 PHE A C 1
ATOM 727 O O . PHE A 1 94 ? 10.222 2.540 8.498 1.00 65.75 94 PHE A O 1
ATOM 734 N N . VAL A 1 95 ? 9.108 4.254 9.436 1.00 70.50 95 VAL A N 1
ATOM 735 C CA . VAL A 1 95 ? 9.278 5.184 8.307 1.00 70.50 95 VAL A CA 1
ATOM 736 C C . VAL A 1 95 ? 10.741 5.618 8.145 1.00 70.50 95 VAL A C 1
ATOM 738 O O . VAL A 1 95 ? 11.232 5.705 7.024 1.00 70.50 95 VAL A O 1
ATOM 741 N N . MET A 1 96 ? 11.463 5.841 9.245 1.00 68.62 96 MET A N 1
ATOM 742 C CA . MET A 1 96 ? 12.856 6.311 9.216 1.00 68.62 96 MET A CA 1
ATOM 743 C C . MET A 1 96 ? 13.885 5.190 8.996 1.00 68.62 96 MET A C 1
ATOM 745 O O . MET A 1 96 ? 14.920 5.412 8.373 1.00 68.62 96 MET A O 1
ATOM 749 N N . GLY A 1 97 ? 13.625 3.982 9.498 1.00 49.78 97 GLY A N 1
ATOM 750 C CA . GLY A 1 97 ? 14.534 2.835 9.421 1.00 49.78 97 GLY A CA 1
ATOM 751 C C . GLY A 1 97 ? 14.484 2.085 8.090 1.00 49.78 97 GLY A C 1
ATOM 752 O O . GLY A 1 97 ? 15.460 1.438 7.726 1.00 49.78 97 GLY A O 1
ATOM 753 N N . ALA A 1 98 ? 13.384 2.201 7.339 1.00 53.91 98 ALA A N 1
ATOM 754 C CA . ALA A 1 98 ? 13.237 1.603 6.009 1.00 53.91 98 ALA A CA 1
ATOM 755 C C . ALA A 1 98 ? 13.891 2.429 4.878 1.00 53.91 98 ALA A C 1
ATOM 757 O O . ALA A 1 98 ? 13.829 2.029 3.719 1.00 53.91 98 ALA A O 1
ATOM 758 N N . GLY A 1 99 ? 14.506 3.574 5.204 1.00 49.19 99 GLY A N 1
ATOM 759 C CA . GLY A 1 99 ? 15.202 4.461 4.266 1.00 49.19 99 GLY A CA 1
ATOM 760 C C . GLY A 1 99 ? 16.696 4.169 4.070 1.00 49.19 99 GLY A C 1
ATOM 761 O O . GLY A 1 99 ? 17.428 5.074 3.668 1.00 49.19 99 GLY A O 1
ATOM 762 N N . ARG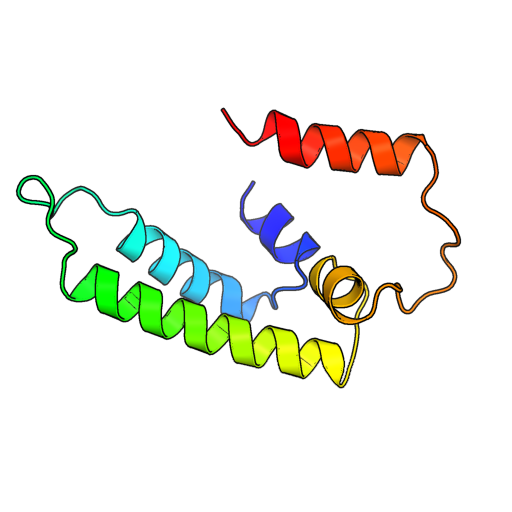 A 1 100 ? 17.169 2.957 4.384 1.00 38.38 100 ARG A N 1
ATOM 763 C CA . ARG A 1 100 ? 18.533 2.499 4.076 1.00 38.38 100 ARG A CA 1
ATOM 764 C C . ARG A 1 100 ? 18.531 1.285 3.166 1.00 38.38 100 ARG A C 1
ATOM 766 O O . ARG A 1 100 ? 17.703 0.381 3.409 1.00 38.38 100 ARG A O 1
#

pLDDT: mean 74.38, std 13.68, range [38.38, 92.75]

Sequence (100 aa):
PLLAIASLLGIPPQDRHQIFAWINAVLDYADRQLGETSQTSAQAMQQFMAYGHRFVEARRQAPGEDVISLAVTGELNDGLGRLSAVEQWMGFNFVMGAGR